Protein AF-A0A2S2PIY8-F1 (afdb_monomer_lite)

pLDDT: mean 83.66, std 10.7, range [41.88, 93.44]

Structure (mmCIF, N/CA/C/O backbone):
data_AF-A0A2S2PIY8-F1
#
_entry.id   AF-A0A2S2PIY8-F1
#
loop_
_atom_site.group_PDB
_atom_site.id
_atom_site.type_symbol
_atom_site.label_atom_id
_atom_site.label_alt_id
_atom_site.label_comp_id
_atom_site.label_asym_id
_atom_site.label_entity_id
_atom_site.label_seq_id
_atom_site.pdbx_PDB_ins_code
_atom_site.Cartn_x
_atom_site.Cartn_y
_atom_site.Cartn_z
_atom_site.occupancy
_atom_site.B_iso_or_equiv
_atom_site.auth_seq_id
_atom_site.auth_comp_id
_atom_site.auth_asym_id
_atom_site.auth_atom_id
_atom_site.pdbx_PDB_model_num
ATOM 1 N N . ARG A 1 1 ? 14.890 24.186 -17.685 1.00 41.88 1 ARG A N 1
ATOM 2 C CA . ARG A 1 1 ? 15.644 22.923 -17.482 1.00 41.88 1 ARG A CA 1
ATOM 3 C C . ARG A 1 1 ? 14.859 21.815 -18.171 1.00 41.88 1 ARG A C 1
ATOM 5 O O . ARG A 1 1 ? 13.793 21.482 -17.672 1.00 41.88 1 ARG A O 1
ATOM 12 N N . HIS A 1 2 ? 15.311 21.318 -19.324 1.00 46.75 2 HIS A N 1
ATOM 13 C CA . HIS A 1 2 ? 14.704 20.133 -19.937 1.00 46.75 2 HIS A CA 1
ATOM 14 C C . HIS A 1 2 ? 15.018 18.925 -19.050 1.00 46.75 2 HIS A C 1
ATOM 16 O O . HIS A 1 2 ? 16.169 18.736 -18.657 1.00 46.75 2 HIS A O 1
ATOM 22 N N . ALA A 1 3 ? 13.991 18.178 -18.643 1.00 51.53 3 ALA A N 1
ATOM 23 C CA . ALA A 1 3 ? 14.189 16.922 -17.937 1.00 51.53 3 ALA A CA 1
ATOM 24 C C . ALA A 1 3 ? 14.883 15.953 -18.900 1.00 51.53 3 ALA A C 1
ATOM 26 O O . ALA A 1 3 ? 14.455 15.833 -20.043 1.00 51.53 3 ALA A O 1
ATOM 27 N N . SER A 1 4 ? 15.955 15.296 -18.457 1.00 62.81 4 SER A N 1
ATOM 28 C CA . SER A 1 4 ? 16.567 14.213 -19.226 1.00 62.81 4 SER A CA 1
ATOM 29 C C . SER A 1 4 ? 15.508 13.153 -19.554 1.00 62.81 4 SER A C 1
ATOM 31 O O . SER A 1 4 ? 14.640 12.884 -18.716 1.00 62.81 4 SER A O 1
ATOM 33 N N . ASP A 1 5 ? 15.584 12.518 -20.724 1.00 64.25 5 ASP A N 1
ATOM 34 C CA . ASP A 1 5 ? 14.605 11.505 -21.161 1.00 64.25 5 ASP A CA 1
ATOM 35 C C . ASP A 1 5 ? 14.413 10.375 -20.129 1.00 64.25 5 ASP A C 1
ATOM 37 O O . ASP A 1 5 ? 13.309 9.863 -19.933 1.00 64.25 5 ASP A O 1
ATOM 41 N N . SER A 1 6 ? 15.460 10.052 -19.362 1.00 68.25 6 SER A N 1
ATOM 42 C CA . SER A 1 6 ? 15.406 9.112 -18.234 1.00 68.25 6 SER A CA 1
ATOM 43 C C . SER A 1 6 ? 14.440 9.536 -17.117 1.00 68.25 6 SER A C 1
ATOM 45 O O . SER A 1 6 ? 13.718 8.707 -16.556 1.00 68.25 6 SER A O 1
ATOM 47 N N . THR A 1 7 ? 14.368 10.834 -16.812 1.00 74.62 7 THR A N 1
ATOM 48 C CA . THR A 1 7 ? 13.479 11.379 -15.776 1.00 74.62 7 THR A CA 1
ATOM 49 C C . THR A 1 7 ? 12.017 11.270 -16.199 1.00 74.62 7 THR A C 1
ATOM 51 O O . THR A 1 7 ? 11.161 10.934 -15.374 1.00 74.62 7 THR A O 1
ATOM 54 N N . LEU A 1 8 ? 11.736 11.530 -17.477 1.00 79.25 8 LEU A N 1
ATOM 55 C CA . LEU A 1 8 ? 10.391 11.486 -18.042 1.00 79.25 8 LEU A CA 1
ATOM 56 C C . LEU A 1 8 ? 9.863 10.045 -18.084 1.00 79.25 8 LEU A C 1
ATOM 58 O O . LEU A 1 8 ? 8.757 9.786 -17.605 1.00 79.25 8 LEU A O 1
ATOM 62 N N . ASN A 1 9 ? 10.698 9.094 -18.510 1.00 80.31 9 ASN A N 1
ATOM 63 C CA . ASN A 1 9 ? 10.373 7.664 -18.496 1.00 80.31 9 ASN A CA 1
ATOM 64 C C . ASN A 1 9 ? 10.029 7.168 -17.081 1.00 80.31 9 ASN A C 1
ATOM 66 O O . ASN A 1 9 ? 8.993 6.535 -16.863 1.00 80.31 9 ASN A O 1
ATOM 70 N N . ARG A 1 10 ? 10.839 7.526 -16.072 1.00 83.38 10 ARG A N 1
ATOM 71 C CA . ARG A 1 10 ? 10.561 7.165 -14.671 1.00 83.38 10 ARG A CA 1
ATOM 72 C C . ARG A 1 10 ? 9.220 7.721 -14.184 1.00 83.38 10 ARG A C 1
ATOM 74 O O . ARG A 1 10 ? 8.494 7.040 -13.457 1.00 83.38 10 ARG A O 1
ATOM 81 N N . GLN A 1 11 ? 8.891 8.962 -14.544 1.00 86.44 11 GLN A N 1
ATOM 82 C CA . GLN A 1 11 ? 7.627 9.585 -14.147 1.00 86.44 11 GLN A CA 1
ATOM 83 C C . GLN A 1 11 ? 6.422 8.891 -14.785 1.00 86.44 11 GLN A C 1
ATOM 85 O O . GLN A 1 11 ? 5.440 8.636 -14.084 1.00 86.44 11 GLN A O 1
ATOM 90 N N . GLN A 1 12 ? 6.506 8.536 -16.069 1.00 87.94 12 GLN A N 1
ATOM 91 C CA . GLN A 1 12 ? 5.455 7.793 -16.767 1.00 87.94 12 GLN A CA 1
ATOM 92 C C . GLN A 1 12 ? 5.173 6.450 -16.082 1.00 87.94 12 GLN A C 1
ATOM 94 O O . GLN A 1 12 ? 4.026 6.182 -15.712 1.00 87.94 12 GLN A O 1
ATOM 99 N N . ILE A 1 13 ? 6.221 5.670 -15.795 1.00 88.19 13 ILE A N 1
ATOM 100 C CA . ILE A 1 13 ? 6.105 4.380 -15.098 1.00 88.19 13 ILE A CA 1
ATOM 101 C C . ILE A 1 13 ? 5.526 4.577 -13.696 1.00 88.19 13 ILE A C 1
ATOM 103 O O . ILE A 1 13 ? 4.572 3.902 -13.312 1.00 88.19 13 ILE A O 1
ATOM 107 N N . SER A 1 14 ? 6.035 5.551 -12.931 1.00 89.56 14 SER A N 1
ATOM 108 C CA . SER A 1 14 ? 5.515 5.835 -11.590 1.00 89.56 14 SER A CA 1
ATOM 109 C C . SER A 1 14 ? 4.027 6.195 -11.617 1.00 89.56 14 SER A C 1
ATOM 111 O O . SER A 1 14 ? 3.278 5.739 -10.755 1.00 89.56 14 SER A O 1
ATOM 113 N N . ASN A 1 15 ? 3.576 6.981 -12.596 1.00 91.31 15 ASN A N 1
ATOM 114 C CA . ASN A 1 15 ? 2.172 7.367 -12.738 1.00 91.31 15 ASN A CA 1
ATOM 115 C C . ASN A 1 15 ? 1.283 6.195 -13.174 1.00 91.31 15 ASN A C 1
ATOM 117 O O . ASN A 1 15 ? 0.180 6.045 -12.647 1.00 91.31 15 ASN A O 1
ATOM 121 N N . ALA A 1 16 ? 1.756 5.343 -14.086 1.00 90.81 16 ALA A N 1
ATOM 122 C CA . ALA A 1 16 ? 1.049 4.132 -14.494 1.00 90.81 16 ALA A CA 1
ATOM 123 C C . ALA A 1 16 ? 0.854 3.169 -13.312 1.00 90.81 16 ALA A C 1
ATOM 125 O O . ALA A 1 16 ? -0.277 2.774 -13.022 1.00 90.81 16 ALA A O 1
ATOM 126 N N . CYS A 1 17 ? 1.924 2.886 -12.561 1.00 91.81 17 CYS A N 1
ATOM 127 C CA . CYS A 1 17 ? 1.848 2.034 -11.379 1.00 91.81 17 CYS A CA 1
ATOM 128 C C . CYS A 1 17 ? 0.946 2.618 -10.283 1.00 91.81 17 CYS A C 1
ATOM 130 O O . CYS A 1 17 ? 0.212 1.869 -9.643 1.00 91.81 17 CYS A O 1
ATOM 132 N N . LYS A 1 18 ? 0.994 3.941 -10.052 1.00 93.00 18 LYS A N 1
ATOM 133 C CA . LYS A 1 18 ? 0.151 4.610 -9.046 1.00 93.00 18 LYS A CA 1
ATOM 134 C C . LYS A 1 18 ? -1.336 4.406 -9.330 1.00 93.00 18 LYS A C 1
ATOM 136 O O . LYS A 1 18 ? -2.050 4.014 -8.418 1.00 93.00 18 LYS A O 1
ATOM 141 N N . ARG A 1 19 ? -1.783 4.618 -10.576 1.00 90.94 19 ARG A N 1
ATOM 142 C CA . ARG A 1 19 ? -3.191 4.410 -10.965 1.00 90.94 19 ARG A CA 1
ATOM 143 C C . ARG A 1 19 ? -3.631 2.969 -10.700 1.00 90.94 19 ARG A C 1
ATOM 145 O O . ARG A 1 19 ? -4.552 2.744 -9.929 1.00 90.94 19 ARG A O 1
ATOM 152 N N . LYS A 1 20 ? -2.865 1.991 -11.195 1.00 90.94 20 LYS A N 1
ATOM 153 C CA . LYS A 1 20 ? -3.190 0.564 -11.022 1.00 90.94 20 LYS A CA 1
ATOM 154 C C . LYS A 1 20 ? -3.199 0.101 -9.566 1.00 90.94 20 LYS A C 1
ATOM 156 O O . LYS A 1 20 ? -3.965 -0.787 -9.218 1.00 90.94 20 LYS A O 1
ATOM 161 N N . ALA A 1 21 ? -2.353 0.676 -8.714 1.00 90.06 21 ALA A N 1
ATOM 162 C CA . ALA A 1 21 ? -2.325 0.327 -7.296 1.00 90.06 21 ALA A CA 1
ATOM 163 C C . ALA A 1 21 ? -3.502 0.887 -6.495 1.00 90.06 21 ALA A C 1
ATOM 165 O O . ALA A 1 21 ? -3.834 0.316 -5.458 1.00 90.06 21 ALA A O 1
ATOM 166 N N . VAL A 1 22 ? -4.098 1.986 -6.963 1.00 91.50 22 VAL A N 1
ATOM 167 C CA . VAL A 1 22 ? -5.343 2.537 -6.417 1.00 91.50 22 VAL A CA 1
ATOM 168 C C . VAL A 1 22 ? -6.541 1.736 -6.932 1.00 91.50 22 VAL A C 1
ATOM 170 O O . VAL A 1 22 ? -7.407 1.385 -6.142 1.00 91.50 22 VAL A O 1
ATOM 173 N N . ASP A 1 23 ? -6.547 1.365 -8.216 1.00 90.44 23 ASP A N 1
ATOM 174 C CA . ASP A 1 23 ? -7.636 0.581 -8.818 1.00 90.44 23 ASP A CA 1
ATOM 175 C C . ASP A 1 23 ? -7.680 -0.870 -8.297 1.00 90.44 23 ASP A C 1
ATOM 177 O O . ASP A 1 23 ? -8.747 -1.461 -8.153 1.00 90.44 23 ASP A O 1
ATOM 181 N N . SER A 1 24 ? -6.515 -1.460 -8.002 1.00 87.94 24 SER A N 1
ATOM 182 C CA . SER A 1 24 ? -6.355 -2.859 -7.581 1.00 87.94 24 SER A CA 1
ATOM 183 C C . SER A 1 24 ? -5.678 -2.954 -6.208 1.00 87.94 24 SER A C 1
ATOM 185 O O . SER A 1 24 ? -4.535 -3.402 -6.067 1.00 87.94 24 SER A O 1
ATOM 187 N N . ILE A 1 25 ? -6.391 -2.530 -5.158 1.00 86.69 25 ILE A N 1
ATOM 188 C CA . ILE A 1 25 ? -5.873 -2.505 -3.774 1.00 86.69 25 ILE A CA 1
ATOM 189 C C . ILE A 1 25 ? -5.495 -3.912 -3.283 1.00 86.69 25 ILE A C 1
ATOM 191 O O . ILE A 1 25 ? -4.563 -4.071 -2.499 1.00 86.69 25 ILE A O 1
ATOM 195 N N . VAL A 1 26 ? -6.165 -4.958 -3.761 1.00 87.31 26 VAL A N 1
ATOM 196 C CA . VAL A 1 26 ? -5.868 -6.353 -3.390 1.00 87.31 26 VAL A CA 1
ATOM 197 C C . VAL A 1 26 ? -4.576 -6.889 -4.013 1.00 87.31 26 VAL A C 1
ATOM 199 O O . VAL A 1 26 ? -3.965 -7.809 -3.470 1.00 87.31 26 VAL A O 1
ATOM 202 N N . GLU A 1 27 ? -4.102 -6.321 -5.124 1.00 90.06 27 GLU A N 1
ATOM 203 C CA . GLU A 1 27 ? -2.916 -6.834 -5.806 1.00 90.06 27 GLU A CA 1
ATOM 204 C C . GLU A 1 27 ? -1.616 -6.438 -5.089 1.00 90.06 27 GLU A C 1
ATOM 206 O O . GLU A 1 27 ? -1.463 -5.346 -4.539 1.00 90.06 27 GLU A O 1
ATOM 211 N N . LYS A 1 28 ? -0.624 -7.335 -5.090 1.00 90.12 28 LYS A N 1
ATOM 212 C CA . LYS A 1 28 ? 0.693 -7.065 -4.497 1.00 90.12 28 LYS A CA 1
ATOM 213 C C . LYS A 1 28 ? 1.429 -5.983 -5.297 1.00 90.12 28 LYS A C 1
ATOM 215 O O . LYS A 1 28 ? 1.637 -6.148 -6.498 1.00 90.12 28 LYS A O 1
ATOM 220 N N . LEU A 1 29 ? 1.940 -4.939 -4.628 1.00 88.94 29 LEU A N 1
ATOM 221 C CA . LEU A 1 29 ? 2.632 -3.815 -5.288 1.00 88.94 29 LEU A CA 1
ATOM 222 C C . LEU A 1 29 ? 3.784 -4.268 -6.198 1.00 88.94 29 LEU A C 1
ATOM 224 O O . LEU A 1 29 ? 3.956 -3.732 -7.287 1.00 88.94 29 LEU A O 1
ATOM 228 N N . SER A 1 30 ? 4.560 -5.279 -5.792 1.00 89.69 30 SER A N 1
ATOM 229 C CA . SER A 1 30 ? 5.670 -5.779 -6.613 1.00 89.69 30 SER A CA 1
ATOM 230 C C . SER A 1 30 ? 5.213 -6.439 -7.915 1.00 89.69 30 SER A C 1
ATOM 232 O O . SER A 1 30 ? 5.963 -6.442 -8.888 1.00 89.69 30 SER A O 1
ATOM 234 N N . LYS A 1 31 ? 3.991 -6.981 -7.963 1.00 91.19 31 LYS A N 1
ATOM 235 C CA . LYS A 1 31 ? 3.398 -7.523 -9.189 1.00 91.19 31 LYS A CA 1
ATOM 236 C C . LYS A 1 31 ? 3.004 -6.396 -10.142 1.00 91.19 31 LYS A C 1
ATOM 238 O O . LYS A 1 31 ? 3.361 -6.470 -11.312 1.00 91.19 31 LYS A O 1
ATOM 243 N N . ILE A 1 32 ? 2.394 -5.331 -9.618 1.00 91.44 32 ILE A N 1
ATOM 244 C CA . ILE A 1 32 ? 2.060 -4.119 -10.380 1.00 91.44 32 ILE A CA 1
ATOM 245 C C . ILE A 1 32 ? 3.329 -3.503 -10.975 1.00 91.44 32 ILE A C 1
ATOM 247 O O . ILE A 1 32 ? 3.394 -3.286 -12.178 1.00 91.44 32 ILE A O 1
ATOM 251 N N . ILE A 1 33 ? 4.367 -3.300 -10.156 1.00 90.00 33 ILE A N 1
ATOM 252 C CA . ILE A 1 33 ? 5.639 -2.717 -10.610 1.00 90.00 33 ILE A CA 1
ATOM 253 C C . ILE A 1 33 ? 6.270 -3.571 -11.708 1.00 90.00 33 ILE A C 1
ATOM 255 O O . ILE A 1 33 ? 6.623 -3.034 -12.748 1.00 90.00 33 ILE A O 1
ATOM 259 N N . ARG A 1 34 ? 6.393 -4.890 -11.510 1.00 88.94 34 ARG A N 1
ATOM 260 C CA . ARG A 1 34 ? 6.993 -5.774 -12.522 1.00 88.94 34 ARG A CA 1
ATOM 261 C C . ARG A 1 34 ? 6.212 -5.774 -13.830 1.00 88.94 34 ARG A C 1
ATOM 263 O O . ARG A 1 34 ? 6.824 -5.706 -14.886 1.00 88.94 34 ARG A O 1
ATOM 270 N N . LYS A 1 35 ? 4.879 -5.825 -13.753 1.00 89.81 35 LYS A N 1
ATOM 271 C CA . LYS A 1 35 ? 4.013 -5.789 -14.934 1.00 89.81 35 LYS A CA 1
ATOM 272 C C . LYS A 1 35 ? 4.183 -4.480 -15.696 1.00 89.81 35 LYS A C 1
ATOM 274 O O . LYS A 1 35 ? 4.314 -4.510 -16.909 1.00 89.81 35 LYS A O 1
ATOM 279 N N . GLU A 1 36 ? 4.209 -3.349 -14.994 1.00 88.25 36 GLU A N 1
ATOM 28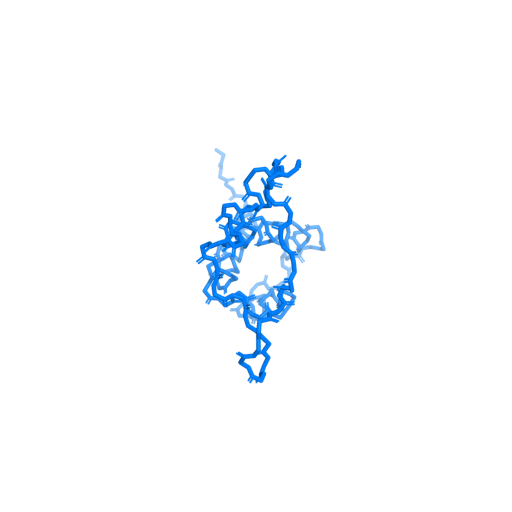0 C CA . GLU A 1 36 ? 4.392 -2.061 -15.655 1.00 88.25 36 GLU A CA 1
ATOM 281 C C . GLU A 1 36 ? 5.793 -1.898 -16.214 1.00 88.25 36 GLU A C 1
ATOM 283 O O . GLU A 1 36 ? 5.903 -1.495 -17.356 1.00 88.25 36 GLU A O 1
ATOM 288 N N . VAL A 1 37 ? 6.848 -2.255 -15.482 1.00 86.19 37 VAL A N 1
ATOM 289 C CA . VAL A 1 37 ? 8.220 -2.189 -16.010 1.00 86.19 37 VAL A CA 1
ATOM 290 C C . VAL A 1 37 ? 8.347 -3.026 -17.286 1.00 86.19 37 VAL A C 1
ATOM 292 O O . VAL A 1 37 ? 8.838 -2.504 -18.279 1.00 86.19 37 VAL A O 1
ATOM 295 N N . SER A 1 38 ? 7.7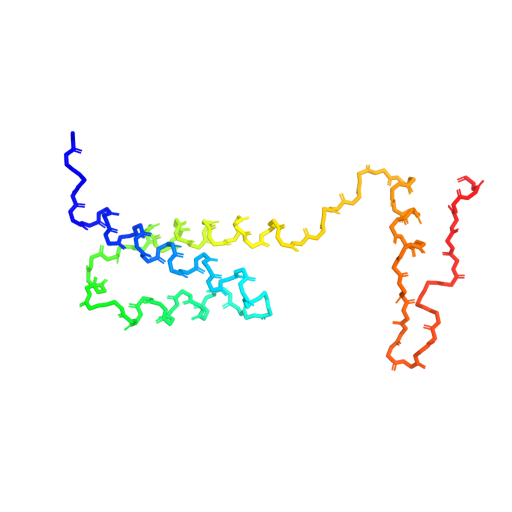84 -4.242 -17.296 1.00 85.06 38 SER A N 1
ATOM 296 C CA . SER A 1 38 ? 7.775 -5.128 -18.470 1.00 85.06 38 SER A CA 1
ATOM 297 C C . SER A 1 38 ? 7.019 -4.576 -19.683 1.00 85.06 38 SER A C 1
ATOM 299 O O . SER A 1 38 ? 7.288 -4.977 -20.811 1.00 85.06 38 SER A O 1
ATOM 301 N N . ASN A 1 39 ? 6.065 -3.667 -19.472 1.00 83.69 39 ASN A N 1
ATOM 302 C CA . ASN A 1 39 ? 5.295 -3.051 -20.554 1.00 83.69 39 ASN A CA 1
ATOM 303 C C . ASN A 1 39 ? 6.011 -1.844 -21.186 1.00 83.69 39 ASN A C 1
ATOM 305 O O . ASN A 1 39 ? 5.521 -1.309 -22.180 1.00 83.69 39 ASN A O 1
ATOM 309 N N . TYR A 1 40 ? 7.125 -1.371 -20.616 1.00 76.75 40 TYR A N 1
ATOM 310 C CA . TYR A 1 40 ? 7.864 -0.224 -21.143 1.00 76.75 40 TYR A CA 1
ATOM 311 C C . TYR A 1 40 ? 9.070 -0.691 -21.957 1.00 76.75 40 TYR A C 1
ATOM 313 O O . TYR A 1 40 ? 9.961 -1.357 -21.448 1.00 76.75 40 TYR A O 1
ATOM 321 N N . ALA A 1 41 ? 9.147 -0.249 -23.214 1.00 58.22 41 ALA A N 1
ATOM 322 C CA . ALA A 1 41 ? 10.179 -0.650 -24.176 1.00 58.22 41 ALA A CA 1
ATOM 323 C C . ALA A 1 41 ? 11.633 -0.298 -23.776 1.00 58.22 41 ALA A C 1
ATOM 325 O O . ALA A 1 41 ? 12.570 -0.810 -24.378 1.00 58.22 41 ALA A O 1
ATOM 326 N N . ASN A 1 42 ? 11.833 0.558 -22.764 1.00 62.78 42 ASN A N 1
ATOM 327 C CA . ASN A 1 42 ? 13.138 1.072 -22.329 1.00 62.78 42 ASN A CA 1
ATOM 328 C C . ASN A 1 42 ? 13.483 0.663 -20.882 1.00 62.78 42 ASN A C 1
ATOM 330 O O . ASN A 1 42 ? 13.882 1.508 -20.075 1.00 62.78 42 ASN A O 1
ATOM 334 N N . GLU A 1 43 ? 13.333 -0.620 -20.534 1.00 60.62 43 GLU A N 1
ATOM 335 C CA . GLU A 1 43 ? 13.696 -1.157 -19.207 1.00 60.62 43 GLU A CA 1
ATOM 336 C C . GLU A 1 43 ? 15.138 -0.810 -18.790 1.00 60.62 43 GLU A C 1
ATOM 338 O O . GLU A 1 43 ? 15.397 -0.543 -17.617 1.00 60.62 43 GLU A O 1
ATOM 343 N N . GLY A 1 44 ? 16.062 -0.734 -19.757 1.00 60.50 44 GLY A N 1
ATOM 344 C CA . GLY A 1 44 ? 17.494 -0.503 -19.527 1.00 60.50 44 GLY A CA 1
ATOM 345 C C . GLY A 1 44 ? 17.863 0.848 -18.900 1.00 60.50 44 GLY A C 1
ATOM 346 O O . GLY A 1 44 ? 18.990 1.010 -18.442 1.00 60.50 44 GLY A O 1
ATOM 347 N N . ASN A 1 45 ? 16.930 1.804 -18.833 1.00 67.12 45 ASN A N 1
ATOM 348 C CA . ASN A 1 45 ? 17.159 3.117 -18.219 1.00 67.12 45 ASN A CA 1
ATOM 349 C C . ASN A 1 45 ? 16.758 3.191 -16.736 1.00 67.12 45 ASN A C 1
ATOM 351 O O . ASN A 1 45 ? 16.986 4.224 -16.106 1.00 67.12 45 ASN A O 1
ATOM 355 N N . LEU A 1 46 ? 16.140 2.145 -16.175 1.00 73.75 46 LEU A N 1
ATOM 356 C CA . LEU A 1 46 ? 15.753 2.111 -14.764 1.00 73.75 46 LEU A CA 1
ATOM 357 C C . LEU A 1 46 ? 16.864 1.509 -13.908 1.00 73.75 46 LEU A C 1
ATOM 359 O O . LEU A 1 46 ? 17.167 0.320 -13.996 1.00 73.75 46 LEU A O 1
ATOM 363 N N . ILE A 1 47 ? 17.412 2.311 -12.998 1.00 81.25 47 ILE A N 1
ATOM 364 C CA . ILE A 1 47 ? 18.358 1.823 -11.991 1.00 81.25 47 ILE A CA 1
ATOM 365 C C . ILE A 1 47 ? 17.623 1.390 -10.714 1.00 81.25 47 ILE A C 1
ATOM 367 O O . ILE A 1 47 ? 16.508 1.824 -10.421 1.00 81.25 47 ILE A O 1
ATOM 371 N N . ALA A 1 48 ? 18.250 0.548 -9.888 1.00 83.62 48 ALA A N 1
ATOM 372 C CA . ALA A 1 48 ? 17.643 0.060 -8.642 1.00 83.62 48 ALA A CA 1
ATOM 373 C C . ALA A 1 48 ? 17.108 1.171 -7.694 1.00 83.62 48 ALA A C 1
ATOM 375 O O . ALA A 1 48 ? 16.050 0.971 -7.085 1.00 83.62 48 ALA A O 1
ATOM 376 N N . PRO A 1 49 ? 17.758 2.349 -7.560 1.00 86.44 49 PRO A N 1
ATOM 377 C CA . PRO A 1 49 ? 17.191 3.482 -6.823 1.00 86.44 49 PRO A CA 1
ATOM 378 C C . PRO A 1 49 ? 15.845 3.977 -7.370 1.00 86.44 49 PRO A C 1
ATOM 380 O O . PRO A 1 49 ? 14.965 4.338 -6.586 1.00 86.44 49 PRO A O 1
ATOM 383 N N . ASP A 1 50 ? 15.640 3.942 -8.687 1.00 85.19 50 ASP A N 1
ATOM 384 C CA . ASP A 1 50 ? 14.388 4.374 -9.309 1.00 85.19 50 ASP A CA 1
ATOM 385 C C . ASP A 1 50 ? 13.234 3.456 -8.929 1.00 85.19 50 ASP A C 1
ATOM 387 O O . ASP A 1 50 ? 12.152 3.934 -8.586 1.00 85.19 50 ASP A O 1
ATOM 391 N N . LEU A 1 51 ? 13.479 2.143 -8.894 1.00 87.50 51 LEU A N 1
ATOM 392 C CA . LEU A 1 51 ? 12.492 1.161 -8.447 1.00 87.50 51 LEU A CA 1
ATOM 393 C C . LEU A 1 51 ? 12.077 1.400 -6.990 1.00 87.50 51 LEU A C 1
ATOM 395 O O . LEU A 1 51 ? 10.890 1.312 -6.671 1.00 87.50 51 LEU A O 1
ATOM 399 N N . LYS A 1 52 ? 13.020 1.772 -6.111 1.00 89.56 52 LYS A N 1
ATOM 400 C CA . LYS A 1 52 ? 12.708 2.145 -4.718 1.00 89.56 52 LYS A CA 1
ATOM 401 C C . LYS A 1 52 ? 11.825 3.392 -4.653 1.00 89.56 52 LYS A C 1
ATOM 403 O O . LYS A 1 52 ? 10.854 3.419 -3.896 1.00 89.56 52 LYS A O 1
ATOM 408 N N . LEU A 1 53 ? 12.126 4.413 -5.457 1.00 89.94 53 LEU A N 1
ATOM 409 C CA . LEU A 1 53 ? 11.320 5.637 -5.527 1.00 89.94 53 LEU A CA 1
ATOM 410 C C . LEU A 1 53 ? 9.911 5.360 -6.062 1.00 89.94 53 LEU A C 1
ATOM 412 O O . LEU A 1 53 ? 8.936 5.865 -5.505 1.00 89.94 53 LEU A O 1
ATOM 416 N N . ILE A 1 54 ? 9.797 4.539 -7.107 1.00 90.38 54 ILE A N 1
ATOM 417 C CA . ILE A 1 54 ? 8.519 4.104 -7.676 1.00 90.38 54 ILE A CA 1
ATOM 418 C C . ILE A 1 54 ? 7.710 3.349 -6.615 1.00 90.38 54 ILE A C 1
ATOM 420 O O . ILE A 1 54 ? 6.564 3.714 -6.364 1.00 90.38 54 ILE A O 1
ATOM 424 N N . ALA A 1 55 ? 8.310 2.368 -5.934 1.00 91.50 55 ALA A N 1
ATOM 425 C CA . ALA A 1 55 ? 7.651 1.604 -4.877 1.00 91.50 55 ALA A CA 1
ATOM 426 C C . ALA A 1 55 ? 7.129 2.502 -3.746 1.00 91.50 55 ALA A C 1
ATOM 428 O O . ALA A 1 55 ? 5.977 2.358 -3.337 1.00 91.50 55 ALA A O 1
ATOM 429 N N . ARG A 1 56 ? 7.932 3.475 -3.293 1.00 92.81 56 ARG A N 1
ATOM 430 C CA . ARG A 1 56 ? 7.520 4.449 -2.270 1.00 92.81 56 ARG A CA 1
ATOM 431 C C . ARG A 1 56 ? 6.338 5.302 -2.728 1.00 92.81 56 ARG A C 1
ATOM 433 O O . ARG A 1 56 ? 5.382 5.475 -1.981 1.00 92.81 56 ARG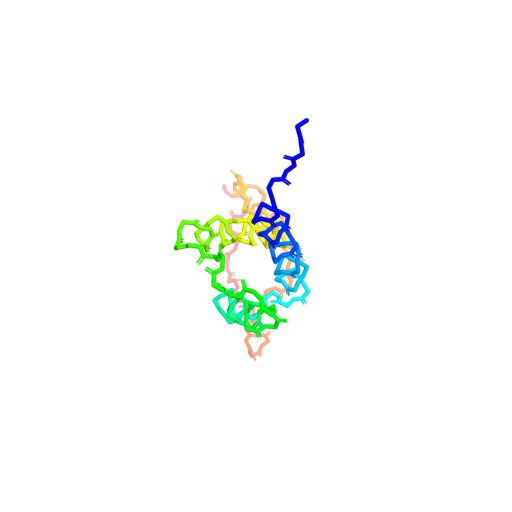 A O 1
ATOM 440 N N . ASN A 1 57 ? 6.377 5.809 -3.958 1.00 92.00 57 ASN A N 1
ATOM 441 C CA . ASN A 1 57 ? 5.296 6.630 -4.505 1.00 92.00 57 ASN A CA 1
ATOM 442 C C . ASN A 1 57 ? 3.980 5.851 -4.612 1.00 92.00 57 ASN A C 1
ATOM 444 O O . ASN A 1 57 ? 2.920 6.387 -4.297 1.00 92.00 57 ASN A O 1
ATOM 448 N N . ILE A 1 58 ? 4.051 4.593 -5.050 1.00 93.44 58 ILE A N 1
ATOM 449 C CA . ILE A 1 58 ? 2.886 3.710 -5.151 1.00 93.44 58 ILE A CA 1
ATOM 450 C C . ILE A 1 58 ? 2.330 3.403 -3.763 1.00 93.44 58 ILE A C 1
ATOM 452 O O . ILE A 1 58 ? 1.123 3.486 -3.561 1.00 93.44 58 ILE A O 1
ATOM 456 N N . HIS A 1 59 ? 3.203 3.077 -2.806 1.00 91.56 59 HIS A N 1
ATOM 457 C CA . HIS A 1 59 ? 2.807 2.825 -1.426 1.00 91.56 59 HIS A CA 1
ATOM 458 C C . HIS A 1 59 ? 2.060 4.024 -0.840 1.00 91.56 59 HIS A C 1
ATOM 460 O O . HIS A 1 59 ? 0.949 3.863 -0.349 1.00 91.56 59 HIS A O 1
ATOM 466 N N . ASN A 1 60 ? 2.620 5.229 -0.962 1.00 91.38 60 ASN A N 1
ATOM 467 C CA . ASN A 1 60 ? 1.994 6.446 -0.448 1.00 91.38 60 ASN A CA 1
ATOM 468 C C . ASN A 1 60 ? 0.629 6.708 -1.094 1.00 91.38 60 ASN A C 1
ATOM 470 O O . ASN A 1 60 ? -0.329 6.992 -0.385 1.00 91.38 60 ASN A O 1
ATOM 474 N N . ALA A 1 61 ? 0.518 6.558 -2.418 1.00 91.00 61 ALA A N 1
ATOM 475 C CA . ALA A 1 61 ? -0.760 6.706 -3.112 1.00 91.00 61 ALA A CA 1
ATOM 476 C C . ALA A 1 61 ? -1.804 5.699 -2.603 1.00 91.00 61 ALA A C 1
ATOM 478 O O . ALA A 1 61 ? -2.938 6.072 -2.327 1.00 91.00 61 ALA A O 1
ATOM 479 N N . ARG A 1 62 ? -1.402 4.440 -2.416 1.00 90.31 62 ARG A N 1
ATOM 480 C CA . ARG A 1 62 ? -2.280 3.371 -1.933 1.00 90.31 62 ARG A CA 1
ATOM 481 C C . ARG A 1 62 ? -2.674 3.535 -0.463 1.00 90.31 62 ARG A C 1
ATOM 483 O O . ARG A 1 62 ? -3.775 3.147 -0.093 1.00 90.31 62 ARG A O 1
ATOM 490 N N . MET A 1 63 ? -1.817 4.126 0.371 1.00 88.94 63 MET A N 1
ATOM 491 C CA . MET A 1 63 ? -2.143 4.408 1.775 1.00 88.94 63 MET A CA 1
ATOM 492 C C . MET A 1 63 ? -3.334 5.360 1.926 1.00 88.94 63 MET A C 1
ATOM 494 O O . MET A 1 63 ? -4.082 5.233 2.887 1.00 88.94 63 MET A O 1
ATOM 498 N N . HIS A 1 64 ? -3.569 6.251 0.957 1.00 87.88 64 HIS A N 1
ATOM 499 C CA . HIS A 1 64 ? -4.744 7.128 0.957 1.00 87.88 64 HIS A CA 1
ATOM 500 C C . HIS A 1 64 ? -6.068 6.402 0.676 1.00 87.88 64 HIS A C 1
ATOM 502 O O . HIS A 1 64 ? -7.124 6.974 0.929 1.00 87.88 64 HIS A O 1
ATOM 508 N N . CYS A 1 65 ? -6.029 5.169 0.164 1.00 87.94 65 CYS A N 1
ATOM 509 C CA . CYS A 1 65 ? -7.227 4.362 -0.066 1.00 87.94 65 CYS A CA 1
ATOM 510 C C . CYS A 1 65 ? -7.695 3.625 1.193 1.00 87.94 65 CYS A C 1
ATOM 512 O O . CYS A 1 65 ? -8.839 3.181 1.247 1.00 87.94 65 CYS A O 1
ATOM 514 N N . PHE A 1 66 ? -6.815 3.455 2.183 1.00 84.88 66 PHE A N 1
ATOM 515 C CA . PHE A 1 66 ? -7.174 2.819 3.444 1.00 84.88 66 PHE A CA 1
ATOM 516 C C . PHE A 1 66 ? -7.775 3.849 4.407 1.00 84.88 66 PHE A C 1
ATOM 518 O O . PHE A 1 66 ? -7.357 5.012 4.401 1.00 84.88 66 PHE A O 1
ATOM 525 N N . PRO A 1 67 ? -8.739 3.442 5.251 1.00 83.81 67 PRO A N 1
ATOM 526 C CA . PRO A 1 67 ? -9.236 4.307 6.308 1.00 83.81 67 PRO A CA 1
ATOM 527 C C . PRO A 1 67 ? -8.084 4.700 7.236 1.00 83.81 67 PRO A C 1
ATOM 529 O O . PRO A 1 67 ? -7.174 3.908 7.501 1.00 83.81 67 PRO A O 1
ATOM 532 N N . LYS A 1 68 ? -8.113 5.944 7.721 1.00 84.31 68 LYS A N 1
ATOM 533 C CA . LYS A 1 68 ? -7.137 6.402 8.710 1.00 84.31 68 LYS A CA 1
ATOM 534 C C . LYS A 1 68 ? -7.303 5.590 9.988 1.00 84.31 68 LYS A C 1
ATOM 536 O O . LYS A 1 68 ? -8.420 5.252 10.374 1.00 84.31 68 LYS A O 1
ATOM 541 N N . LEU A 1 69 ? -6.180 5.293 10.633 1.00 87.38 69 LEU A N 1
ATOM 542 C CA . LEU A 1 69 ? -6.216 4.682 11.951 1.00 87.38 69 LEU A CA 1
ATOM 543 C C . LEU A 1 69 ? -6.816 5.686 12.945 1.00 87.38 69 LEU A C 1
ATOM 545 O O . LEU A 1 69 ? -6.409 6.852 12.918 1.00 87.38 69 LEU A O 1
ATOM 549 N N . PRO A 1 70 ? -7.745 5.249 13.808 1.00 90.12 70 PRO A N 1
ATOM 550 C CA . PRO A 1 70 ? -8.296 6.105 14.841 1.00 90.12 70 PRO A CA 1
ATOM 551 C C . PRO A 1 70 ? -7.194 6.574 15.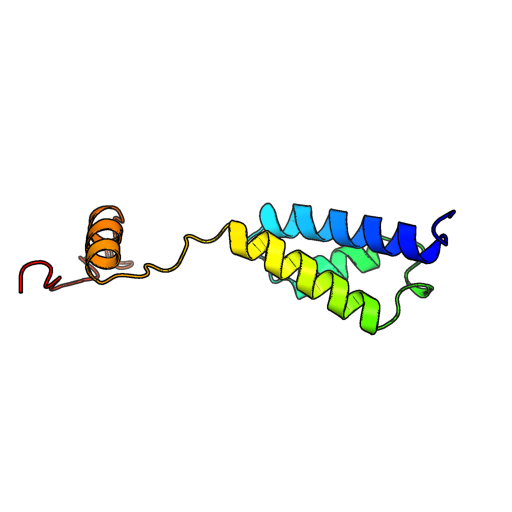791 1.00 90.12 70 PRO A C 1
ATOM 553 O O . PRO A 1 70 ? -6.290 5.821 16.156 1.00 90.12 70 PRO A O 1
ATOM 556 N N . THR A 1 71 ? -7.280 7.835 16.191 1.00 91.88 71 THR A N 1
ATOM 557 C CA . THR A 1 71 ? -6.295 8.516 17.043 1.00 91.88 71 THR A CA 1
ATOM 558 C C . THR A 1 71 ? -6.732 8.602 18.500 1.00 91.88 71 THR A C 1
ATOM 560 O O . THR A 1 71 ? -5.916 8.874 19.379 1.00 91.88 71 THR A O 1
ATOM 563 N N . SER A 1 72 ? -8.013 8.351 18.771 1.00 91.62 72 SER A N 1
ATOM 564 C CA . SER 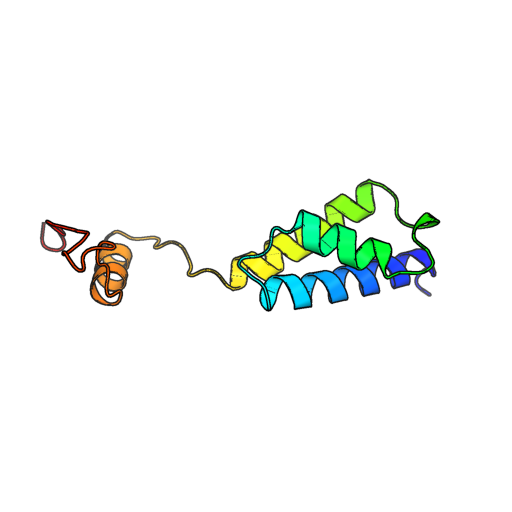A 1 72 ? -8.586 8.381 20.112 1.00 91.62 72 SER A CA 1
ATOM 565 C C . SER A 1 72 ? -9.465 7.167 20.374 1.00 91.62 72 SER A C 1
ATOM 567 O O . SER A 1 72 ? -10.055 6.595 19.457 1.00 91.62 72 SER A O 1
ATOM 569 N N . ARG A 1 73 ? -9.609 6.812 21.655 1.00 88.31 73 ARG A N 1
ATOM 570 C CA . ARG A 1 73 ? -10.527 5.752 22.092 1.00 88.31 73 ARG A CA 1
ATOM 571 C C . ARG A 1 73 ? -11.961 6.022 21.617 1.00 88.31 73 ARG A C 1
ATOM 573 O O . ARG A 1 73 ? -12.626 5.121 21.126 1.00 88.31 73 ARG A O 1
ATOM 580 N N . LYS A 1 74 ? -12.408 7.280 21.684 1.00 89.31 74 LYS A N 1
ATOM 581 C CA . LYS A 1 74 ? -13.732 7.695 21.202 1.00 89.31 74 LYS A CA 1
ATOM 582 C C . LYS A 1 74 ? -13.927 7.372 19.716 1.00 89.31 74 LYS A C 1
ATOM 584 O O . LYS A 1 74 ? -14.920 6.756 19.351 1.00 89.31 74 LYS A O 1
ATOM 589 N N . GLU A 1 75 ? -12.950 7.735 18.888 1.00 90.50 75 GLU A N 1
ATOM 590 C CA . GLU A 1 75 ? -12.970 7.491 17.441 1.00 90.50 75 GLU A CA 1
ATOM 591 C C . GLU A 1 75 ? -12.993 5.989 17.119 1.00 90.50 75 GLU A C 1
ATOM 593 O O . GLU A 1 75 ? -13.690 5.568 16.201 1.00 90.50 75 GLU A O 1
ATOM 598 N N . VAL A 1 76 ? -12.303 5.157 17.913 1.00 89.81 76 VAL A N 1
ATOM 599 C CA . VAL A 1 76 ? -12.398 3.692 17.798 1.00 89.81 76 VAL A CA 1
ATOM 600 C C . VAL A 1 76 ? -13.847 3.236 17.974 1.00 89.81 76 VAL A C 1
ATOM 602 O O . VAL A 1 76 ? -14.366 2.535 17.110 1.00 89.81 76 VAL A O 1
ATOM 605 N N . HIS A 1 77 ? -14.521 3.647 19.051 1.00 89.38 77 HIS A N 1
ATOM 606 C CA . HIS A 1 77 ? -15.902 3.226 19.309 1.00 89.38 77 HIS A CA 1
ATOM 607 C C . HIS A 1 77 ? -16.884 3.736 18.243 1.00 89.38 77 HIS A C 1
ATOM 609 O O . HIS A 1 77 ? -17.779 2.992 17.837 1.00 89.38 77 HIS A O 1
ATOM 615 N N . GLU A 1 78 ? -16.701 4.964 17.749 1.00 87.56 78 GLU A N 1
ATOM 616 C CA . GLU A 1 78 ? -17.487 5.535 16.643 1.00 87.56 78 GLU A CA 1
ATOM 617 C C . GLU A 1 78 ? -17.299 4.737 15.339 1.00 87.56 78 GLU A C 1
ATOM 619 O O . GLU A 1 78 ? -18.269 4.414 14.658 1.00 87.56 78 GLU A O 1
ATOM 624 N N . ILE A 1 79 ? -16.067 4.345 15.004 1.00 87.56 79 ILE A N 1
ATOM 625 C CA . ILE A 1 79 ? -15.789 3.533 13.810 1.00 87.56 79 ILE A CA 1
ATOM 626 C C . ILE A 1 79 ? -16.352 2.115 13.962 1.00 87.56 79 ILE A C 1
ATOM 628 O O . ILE A 1 79 ? -16.974 1.603 13.034 1.00 87.56 79 ILE A O 1
ATOM 632 N N . LEU A 1 80 ? -16.164 1.475 15.121 1.00 87.31 80 LEU A N 1
ATOM 633 C CA . LEU A 1 80 ? -16.666 0.121 15.383 1.00 87.31 80 LEU A CA 1
ATOM 634 C C . LEU A 1 80 ? -18.195 0.042 15.326 1.00 87.31 80 LEU A C 1
ATOM 636 O O . LEU A 1 80 ? -18.726 -0.986 14.926 1.00 87.31 80 LEU A O 1
ATOM 640 N N . SER A 1 81 ? -18.895 1.113 15.709 1.00 84.50 81 SER A N 1
ATOM 641 C CA . SER A 1 81 ? -20.359 1.189 15.617 1.00 84.50 81 SER A CA 1
ATOM 642 C C . SER A 1 81 ? -20.862 1.459 14.196 1.00 84.50 81 SER A C 1
ATOM 644 O O . SER A 1 81 ? -21.985 1.080 13.868 1.00 84.50 81 SER A O 1
ATOM 646 N N . LEU A 1 82 ? -20.041 2.071 13.338 1.00 85.00 82 LEU A N 1
ATOM 647 C CA . LEU A 1 82 ? -20.368 2.313 11.932 1.00 85.00 82 LEU A CA 1
ATOM 648 C C . LEU A 1 82 ? -20.091 1.096 11.032 1.00 85.00 82 LEU A C 1
ATOM 650 O O . LEU A 1 82 ? -20.726 0.933 9.990 1.00 85.00 82 LEU A O 1
ATOM 654 N N . LEU A 1 83 ? -19.124 0.257 11.405 1.00 84.75 83 LEU A N 1
ATOM 655 C CA . LEU A 1 83 ? -18.753 -0.940 10.656 1.00 84.75 83 LEU A CA 1
ATOM 656 C C . LEU A 1 83 ? -19.644 -2.133 11.045 1.00 84.75 83 LEU A C 1
ATOM 658 O O . LEU A 1 83 ? -19.776 -2.463 12.218 1.00 84.75 83 LEU A O 1
ATOM 662 N N . ASP A 1 84 ? -20.196 -2.845 10.058 1.00 81.25 84 ASP A N 1
ATOM 663 C CA . ASP A 1 84 ? -20.904 -4.117 10.286 1.00 81.25 84 ASP A CA 1
ATOM 664 C C . ASP A 1 84 ? -19.895 -5.267 10.468 1.00 81.25 84 ASP A C 1
ATOM 666 O O . ASP A 1 84 ? -19.611 -6.034 9.545 1.00 81.25 84 ASP A O 1
ATOM 670 N N . ILE A 1 85 ? -19.269 -5.340 11.648 1.00 84.00 85 ILE A N 1
ATOM 671 C CA . ILE A 1 85 ? -18.182 -6.291 11.923 1.00 84.00 85 ILE A CA 1
ATOM 672 C C . ILE A 1 85 ? -18.753 -7.648 12.347 1.00 84.00 85 ILE A C 1
ATOM 674 O O . ILE A 1 85 ? -19.066 -7.891 13.517 1.00 84.00 85 ILE A O 1
ATOM 678 N N . LYS A 1 86 ? -18.835 -8.563 11.381 1.00 89.62 86 LYS A N 1
ATOM 679 C CA . LYS A 1 86 ? -19.289 -9.943 11.581 1.00 89.62 86 LYS A CA 1
ATOM 680 C C . LYS A 1 86 ? -18.202 -10.957 11.246 1.00 89.62 86 LYS A C 1
ATOM 682 O O . LYS A 1 86 ? -17.320 -10.706 10.424 1.00 89.62 86 LYS A O 1
ATOM 687 N N . THR A 1 87 ? -18.276 -12.127 11.872 1.00 87.00 87 THR A N 1
ATOM 688 C CA . THR A 1 87 ? -17.466 -13.287 11.492 1.00 87.00 87 THR A CA 1
ATOM 689 C C . THR A 1 87 ? -17.915 -13.820 10.128 1.00 87.00 87 THR A C 1
ATOM 691 O O . THR A 1 87 ? -18.995 -13.502 9.627 1.00 87.00 87 THR A O 1
ATOM 694 N N . ASN A 1 88 ? -17.123 -14.712 9.531 1.00 89.38 88 ASN A N 1
ATOM 695 C CA . ASN A 1 88 ? -17.515 -15.437 8.316 1.00 89.38 88 ASN A CA 1
ATOM 696 C C . ASN A 1 88 ? -18.753 -16.342 8.501 1.00 89.38 88 ASN A C 1
ATOM 698 O O . ASN A 1 88 ? -19.264 -16.873 7.518 1.00 89.38 88 ASN A O 1
ATOM 702 N N . ARG A 1 89 ? -19.221 -16.527 9.742 1.00 91.56 89 ARG A N 1
ATOM 703 C CA . ARG A 1 89 ? -20.452 -17.244 10.102 1.00 91.56 89 ARG A CA 1
ATOM 704 C C . ARG A 1 89 ? -21.631 -16.304 10.379 1.00 91.56 89 ARG A C 1
ATOM 706 O O . ARG A 1 89 ? -22.715 -16.777 10.693 1.00 91.56 89 ARG A O 1
ATOM 713 N N . GLY A 1 90 ? -21.430 -14.990 10.255 1.00 87.44 90 GLY A N 1
ATOM 714 C CA . GLY A 1 90 ? -22.445 -13.974 10.536 1.00 87.44 90 GLY A CA 1
ATOM 715 C C . GLY A 1 90 ? -22.611 -13.640 12.020 1.00 87.44 90 GLY A C 1
ATOM 716 O O . GLY A 1 90 ? -23.529 -12.902 12.369 1.00 87.44 90 GLY A O 1
ATOM 717 N N . GLU A 1 91 ? -21.743 -14.158 12.889 1.00 90.00 91 GLU A N 1
ATOM 718 C CA . GLU A 1 91 ? -21.762 -13.866 14.324 1.00 90.00 91 GLU A CA 1
ATOM 719 C C . GLU A 1 91 ? -21.127 -12.501 14.589 1.00 90.00 91 GLU A C 1
ATOM 721 O O . GLU A 1 91 ? -20.310 -12.020 13.800 1.00 90.00 91 GLU A O 1
ATOM 726 N N . LEU A 1 92 ? -21.469 -11.879 15.715 1.00 85.75 92 LEU A N 1
ATOM 727 C CA . LEU A 1 92 ? -20.829 -10.637 16.125 1.00 85.75 92 LEU A CA 1
ATOM 728 C C . LEU A 1 92 ? -19.340 -10.899 16.393 1.00 85.75 92 LEU A C 1
ATOM 730 O O . LEU A 1 92 ? -18.994 -11.753 17.207 1.00 85.75 92 LEU A O 1
ATOM 734 N N . PHE A 1 93 ? -18.455 -10.183 15.697 1.00 87.12 93 PHE A N 1
ATOM 735 C CA . PHE A 1 93 ? -17.010 -10.370 15.870 1.00 87.12 93 PHE A CA 1
ATOM 736 C C . PHE A 1 93 ? -16.513 -9.812 17.210 1.00 87.12 93 PHE A C 1
ATOM 738 O O . PHE A 1 93 ? -15.608 -10.369 17.826 1.00 87.12 93 PHE A O 1
ATOM 745 N N . LEU A 1 94 ? -17.099 -8.698 17.650 1.00 85.44 94 LEU A N 1
ATOM 746 C CA . LEU A 1 94 ? -16.736 -8.003 18.878 1.00 85.44 94 LEU A CA 1
ATOM 747 C C . LEU A 1 94 ? -17.805 -8.246 19.943 1.00 85.44 94 LEU A C 1
ATOM 749 O O . LEU A 1 94 ? -18.917 -7.752 19.809 1.00 85.44 94 LEU A O 1
ATOM 753 N N . TYR A 1 95 ? -17.468 -8.993 20.992 1.00 79.62 95 TYR A N 1
ATOM 754 C CA . TYR A 1 95 ? -18.437 -9.392 22.017 1.00 79.62 95 TYR A CA 1
ATOM 755 C C . TYR A 1 95 ? -18.766 -8.268 23.010 1.00 79.62 95 TYR A C 1
ATOM 757 O O . TYR A 1 95 ? -19.917 -8.093 23.396 1.00 79.62 95 TYR A O 1
ATOM 765 N N . GLU A 1 96 ? -17.759 -7.484 23.395 1.00 81.44 96 GLU A N 1
ATOM 766 C CA . GLU A 1 96 ? -17.899 -6.358 24.316 1.00 81.44 96 GLU A CA 1
ATOM 767 C C . GLU A 1 96 ? -17.117 -5.158 23.779 1.00 81.44 96 GLU A C 1
ATOM 769 O O . GLU A 1 96 ? -15.966 -5.284 23.356 1.00 81.44 96 GLU A O 1
ATOM 774 N N . ASN A 1 97 ? -17.764 -3.993 23.772 1.00 82.06 97 ASN A N 1
ATOM 775 C CA . ASN A 1 97 ? -17.176 -2.727 23.359 1.00 82.06 97 ASN A CA 1
ATOM 776 C C . ASN A 1 97 ? -17.350 -1.717 24.496 1.00 82.06 97 ASN A C 1
ATOM 778 O O . ASN A 1 97 ? -18.394 -1.069 24.583 1.00 82.06 97 ASN A O 1
ATOM 782 N N . ASP A 1 98 ? -16.351 -1.604 25.374 1.00 82.00 98 ASP A N 1
ATOM 783 C CA . ASP A 1 98 ? -16.413 -0.736 26.556 1.00 82.00 98 ASP A CA 1
ATOM 784 C C . ASP A 1 98 ? -16.254 0.749 26.188 1.00 82.00 98 ASP A C 1
ATOM 786 O O . ASP A 1 98 ? -15.199 1.360 26.347 1.00 82.00 98 ASP A O 1
ATOM 790 N N . ALA A 1 99 ? -17.314 1.315 25.614 1.00 74.25 99 ALA A N 1
ATOM 791 C CA . ALA A 1 99 ? -17.388 2.720 25.232 1.00 74.25 99 ALA A CA 1
ATOM 792 C C . ALA A 1 99 ? -17.804 3.643 26.392 1.00 74.25 99 ALA A C 1
ATOM 794 O O . ALA A 1 99 ? -17.765 4.864 26.228 1.00 74.25 99 ALA A O 1
ATOM 795 N N . LEU A 1 100 ? -18.246 3.078 27.523 1.00 63.69 100 LEU A N 1
ATOM 796 C CA . LEU A 1 100 ? -18.949 3.793 28.595 1.00 63.69 100 LEU A CA 1
ATOM 797 C C . LEU A 1 100 ? -18.166 3.894 29.917 1.00 63.69 100 LEU A C 1
ATOM 799 O O . LEU A 1 100 ? 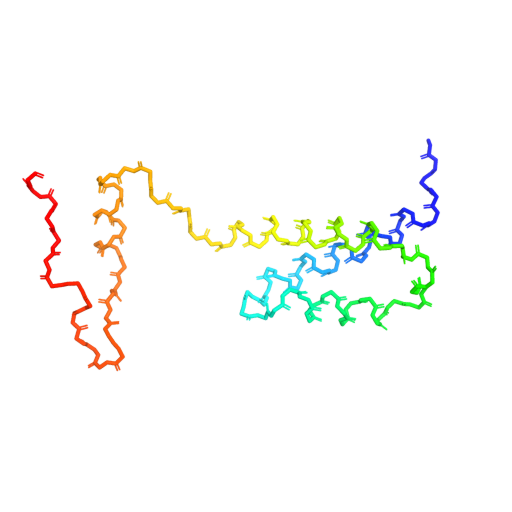-18.598 4.674 30.765 1.00 63.69 100 LEU A O 1
ATOM 803 N N . ASN A 1 101 ? -17.030 3.199 30.081 1.00 55.91 101 ASN A N 1
ATOM 804 C CA . ASN A 1 101 ? -16.103 3.396 31.211 1.00 55.91 101 ASN A CA 1
ATOM 805 C C . ASN A 1 101 ? -14.913 4.290 30.858 1.00 55.91 101 ASN A C 1
ATOM 807 O O . ASN A 1 101 ? -14.154 3.974 29.912 1.00 55.91 101 ASN A O 1
#

Secondary structure (DSSP, 8-state):
-PPPHHHHHHHHHHHHHHHHHHH-TTS-HHHHHHHHHHTSTTGGG--HHHHHHHHHHHHHHHHTTSPPPPSSHHHHHHHHHHS--B-TTS-BS-S------

Organism: Schizaphis graminum (NCBI:txid13262)

Foldseek 3Di:
DDDDPLVVVLVVLLVQLLVVCQVCVPDDSVVSSVVSCVVDPPVVSDDPVSSVVSSVSSVVSSVVNDDDDDPDLLVVLVVLVVDCQADPVRHHPDPDRPNPD

Sequence (101 aa):
RHASDSTLNRQQISNACKRKAVDSIVEKLSKIIRKEVSNYANEGNLIAPDLKLIARNIHNARMHCFPKLPTSRKEVHEILSLLDIKTNRGELFLYENDALN

Radius of gyration: 20.37 Å; chains: 1; bounding box: 41×40×55 Å